Protein AF-A0A315ZKL1-F1 (afdb_monomer_lite)

Foldseek 3Di:
DDDDDDDDPPPDDPDPPDPPDPPDQPVVPDPVVCVVLVVVDPPWDWDWDQDPVRDTDIDTDDDDDPVCVVCVDPVNVVVVVVVVVCVVVVVDDDDPDPVRVVVVVPDDPDPDDPPDDPDPDD

Structure (mmCIF, N/CA/C/O backbone):
data_AF-A0A315ZKL1-F1
#
_entry.id   AF-A0A315ZKL1-F1
#
loop_
_atom_site.group_PDB
_atom_site.id
_atom_site.type_symbol
_atom_site.label_atom_id
_atom_site.label_alt_id
_atom_site.label_comp_id
_atom_site.label_asym_id
_atom_site.label_entity_id
_atom_site.label_seq_id
_atom_site.pdbx_PDB_ins_code
_atom_site.Cartn_x
_atom_site.Cartn_y
_atom_site.Cartn_z
_atom_site.occupancy
_atom_site.B_iso_or_equiv
_atom_site.auth_seq_id
_atom_site.auth_comp_id
_atom_site.auth_asym_id
_atom_site.auth_atom_id
_atom_site.pdbx_PDB_model_num
ATOM 1 N N . GLY A 1 1 ? -22.656 58.850 -12.146 1.00 41.62 1 GLY A N 1
ATOM 2 C CA . GLY A 1 1 ? -23.335 58.227 -11.003 1.00 41.62 1 GLY A CA 1
ATOM 3 C C . GLY A 1 1 ? -23.776 56.847 -11.410 1.00 41.62 1 GLY A C 1
ATOM 4 O O . GLY A 1 1 ? -24.573 56.744 -12.325 1.00 41.62 1 GLY A O 1
ATOM 5 N N . TYR A 1 2 ? -23.227 55.824 -10.767 1.00 36.53 2 TYR A N 1
ATOM 6 C CA . TYR A 1 2 ? -23.793 54.480 -10.740 1.00 36.53 2 TYR A CA 1
ATOM 7 C C . TYR A 1 2 ? -23.655 54.009 -9.295 1.00 36.53 2 TYR A C 1
ATOM 9 O O . TYR A 1 2 ? -22.545 53.859 -8.790 1.00 36.53 2 TYR A O 1
ATOM 17 N N . LEU A 1 3 ? -24.792 53.912 -8.610 1.00 45.47 3 LEU A N 1
ATOM 18 C CA . LEU A 1 3 ? -24.904 53.351 -7.271 1.00 45.47 3 LEU A CA 1
ATOM 19 C C . LEU A 1 3 ? -24.934 51.830 -7.434 1.00 45.47 3 LEU A C 1
ATOM 21 O O . LEU A 1 3 ? -25.818 51.307 -8.110 1.00 45.47 3 LEU A O 1
ATOM 25 N N . LEU A 1 4 ? -23.963 51.129 -6.853 1.00 54.22 4 LEU A N 1
ATOM 26 C CA . LEU A 1 4 ? -24.065 49.683 -6.677 1.00 54.22 4 LEU A CA 1
ATOM 27 C C . LEU A 1 4 ? -25.086 49.421 -5.561 1.00 54.22 4 LEU A C 1
ATOM 29 O O . LEU A 1 4 ? -24.959 50.034 -4.498 1.00 54.22 4 LEU A O 1
ATOM 33 N N . PRO A 1 5 ? -26.086 48.546 -5.758 1.00 51.81 5 PRO A N 1
ATOM 34 C CA . PRO A 1 5 ? -26.952 48.146 -4.666 1.00 51.81 5 PRO A CA 1
ATOM 35 C C . PRO A 1 5 ? -26.168 47.299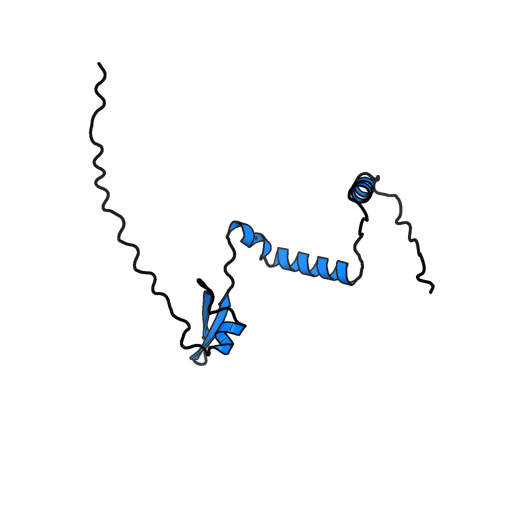 -3.660 1.00 51.81 5 PRO A C 1
ATOM 37 O O . PRO A 1 5 ? -25.518 46.307 -3.994 1.00 51.81 5 PRO A O 1
ATOM 40 N N . THR A 1 6 ? -26.237 47.756 -2.419 1.00 58.44 6 THR A N 1
ATOM 41 C CA . THR A 1 6 ? -25.807 47.096 -1.197 1.00 58.44 6 THR A CA 1
ATOM 42 C C . THR A 1 6 ? -26.680 45.864 -0.902 1.00 58.44 6 THR A C 1
ATOM 44 O O . THR A 1 6 ? -27.874 45.850 -1.186 1.00 58.44 6 THR A O 1
ATOM 47 N N . GLU A 1 7 ? -26.059 44.873 -0.254 1.00 47.22 7 GLU A N 1
ATOM 48 C CA . GLU A 1 7 ? -26.682 43.829 0.586 1.00 47.22 7 GLU A CA 1
ATOM 49 C C . GLU A 1 7 ? -27.286 42.600 -0.123 1.00 47.22 7 GLU A C 1
ATOM 51 O O . GLU A 1 7 ? -28.490 42.470 -0.317 1.00 47.22 7 GLU A O 1
ATOM 56 N N . TRP A 1 8 ? -26.437 41.603 -0.395 1.00 43.50 8 TRP A N 1
ATOM 57 C CA . TRP A 1 8 ? -26.868 40.201 -0.424 1.00 43.50 8 TRP A CA 1
ATOM 58 C C . TRP A 1 8 ? -26.725 39.618 0.986 1.00 43.50 8 TRP A C 1
ATOM 60 O O . TRP A 1 8 ? -25.655 39.142 1.364 1.00 43.50 8 TRP A O 1
ATOM 70 N N . THR A 1 9 ? -27.788 39.645 1.790 1.00 49.84 9 THR A N 1
ATOM 71 C CA . THR A 1 9 ? -27.843 38.840 3.016 1.00 49.84 9 THR A CA 1
ATOM 72 C C . THR A 1 9 ? -28.289 37.429 2.643 1.00 49.84 9 THR A C 1
ATOM 74 O O . THR A 1 9 ? -29.465 37.134 2.449 1.00 49.84 9 THR A O 1
ATOM 77 N N . SER A 1 10 ? -27.315 36.533 2.481 1.00 46.78 10 SER A N 1
ATOM 78 C CA . SER A 1 10 ? -27.584 35.103 2.333 1.00 46.78 10 SER A CA 1
ATOM 79 C C . SER A 1 10 ? -28.287 34.590 3.593 1.00 46.78 10 SER A C 1
ATOM 81 O O . SER A 1 10 ? -27.702 34.560 4.673 1.00 46.78 10 SER A O 1
ATOM 83 N N . THR A 1 11 ? -29.545 34.171 3.456 1.00 58.06 11 THR A N 1
ATOM 84 C CA . THR A 1 11 ? -30.349 33.504 4.496 1.00 58.06 11 THR A CA 1
ATOM 85 C C . THR A 1 11 ? -29.994 32.020 4.657 1.00 58.06 11 THR A C 1
ATOM 87 O O . THR A 1 11 ? -30.747 31.253 5.262 1.00 58.06 11 THR A O 1
ATOM 90 N N . ALA A 1 12 ? -28.851 31.575 4.125 1.00 60.03 12 ALA A N 1
ATOM 91 C CA . ALA A 1 12 ? -28.422 30.194 4.254 1.00 60.03 12 ALA A CA 1
ATOM 92 C C . ALA A 1 12 ? -28.024 29.902 5.709 1.00 60.03 12 ALA A C 1
ATOM 94 O O . ALA A 1 12 ? -26.993 30.364 6.200 1.00 60.03 12 ALA A O 1
ATOM 95 N N . LYS A 1 13 ? -28.850 29.102 6.396 1.00 60.78 13 LYS A N 1
ATOM 96 C CA . LYS A 1 13 ? -28.503 28.461 7.669 1.00 60.78 13 LYS A CA 1
ATOM 97 C C . LYS A 1 13 ? -27.101 27.842 7.525 1.00 60.78 13 LYS A C 1
ATOM 99 O O . LYS A 1 13 ? -26.912 27.053 6.595 1.00 60.78 13 LYS A O 1
ATOM 104 N N . PRO A 1 14 ? -26.126 28.179 8.391 1.00 71.06 14 PRO A N 1
ATOM 105 C CA . PRO A 1 14 ? -24.792 27.601 8.296 1.00 71.06 14 PRO A CA 1
AT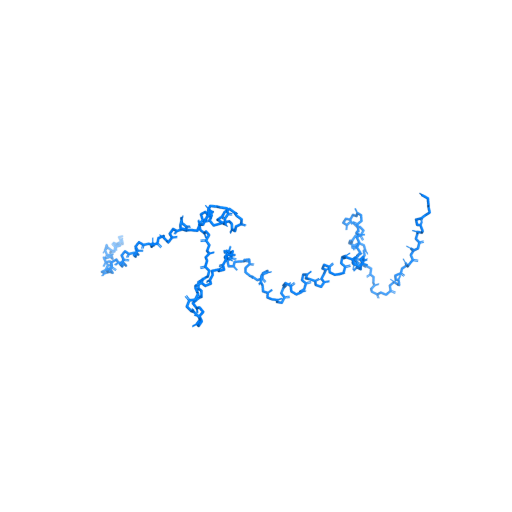OM 106 C C . PRO A 1 14 ? -24.898 26.070 8.345 1.00 71.06 14 PRO A C 1
ATOM 108 O O . PRO A 1 14 ? -25.777 25.548 9.049 1.00 71.06 14 PRO A O 1
ATOM 111 N N . PRO A 1 15 ? -24.054 25.337 7.591 1.00 71.12 15 PRO A N 1
ATOM 112 C CA . PRO A 1 15 ? -24.063 23.884 7.642 1.00 71.12 15 PRO A CA 1
ATOM 113 C C . PRO A 1 15 ? -23.907 23.444 9.102 1.00 71.12 15 PRO A C 1
ATOM 115 O O . PRO A 1 15 ? -23.177 24.099 9.857 1.00 71.12 15 PRO A O 1
ATOM 118 N N . PRO A 1 16 ? -24.603 22.375 9.533 1.00 73.19 16 PRO A N 1
ATOM 119 C CA . PRO A 1 16 ? -24.442 21.884 10.890 1.00 73.19 16 PRO A CA 1
ATOM 120 C C . PRO A 1 16 ? -22.950 21.639 11.155 1.00 73.19 16 PRO A C 1
ATOM 122 O O . PRO A 1 16 ? -22.233 21.210 10.240 1.00 73.19 16 PRO A O 1
ATOM 125 N N . PRO A 1 17 ? -22.458 21.919 12.376 1.00 75.31 17 PRO A N 1
ATOM 126 C CA . PRO A 1 17 ? -21.080 21.607 12.715 1.00 75.31 17 PRO A CA 1
ATOM 127 C C . PRO A 1 17 ? -20.838 20.130 12.404 1.00 75.31 17 PRO A C 1
ATOM 129 O O . PRO A 1 17 ? -21.645 19.272 12.773 1.00 75.31 17 PRO A O 1
ATOM 132 N N . ARG A 1 18 ? -19.749 19.830 11.682 1.00 68.31 18 ARG A N 1
ATOM 133 C CA . ARG A 1 18 ? -19.347 18.440 11.438 1.00 68.31 18 ARG A CA 1
ATOM 134 C C . ARG A 1 18 ? -19.228 17.783 12.809 1.00 68.31 18 ARG A C 1
ATOM 136 O O . ARG A 1 18 ? -18.529 18.315 13.672 1.00 68.31 18 ARG A O 1
ATOM 143 N N . SER A 1 19 ? -19.940 16.677 13.024 1.00 58.44 19 SER A N 1
ATOM 144 C CA . SER A 1 19 ? -19.838 15.917 14.268 1.00 58.44 19 SER A CA 1
ATOM 145 C C . SER A 1 19 ? -18.358 15.667 14.577 1.00 58.44 19 SER A C 1
ATOM 147 O O . SER A 1 19 ? -17.600 15.388 13.639 1.00 58.44 19 SER A O 1
ATOM 149 N N . PRO A 1 20 ? -17.919 15.783 15.845 1.00 51.88 20 PRO A N 1
ATOM 150 C CA . PRO A 1 20 ? -16.537 15.494 16.186 1.00 51.88 20 PRO A CA 1
ATOM 151 C C . PRO A 1 20 ? -16.224 14.077 15.713 1.00 51.88 20 PRO A C 1
ATOM 153 O O . PRO A 1 20 ? -16.942 13.127 16.040 1.00 51.88 20 PRO A O 1
ATOM 156 N N . ARG A 1 21 ? -15.186 13.949 14.882 1.00 56.91 21 ARG A N 1
ATOM 157 C CA . ARG A 1 21 ? -14.675 12.652 14.446 1.00 56.91 21 ARG A CA 1
ATOM 158 C C . ARG A 1 21 ? -14.289 11.900 15.719 1.00 56.91 21 ARG A C 1
ATOM 160 O O . ARG A 1 21 ? -13.366 12.318 16.408 1.00 56.91 21 ARG A O 1
ATOM 167 N N . ARG A 1 22 ? -15.027 10.845 16.073 1.00 56.25 22 ARG A N 1
ATOM 168 C CA . ARG A 1 22 ? -14.629 9.968 17.177 1.00 56.25 22 ARG A CA 1
ATOM 169 C C . ARG A 1 22 ? -13.372 9.239 16.728 1.00 56.25 22 ARG A C 1
ATOM 171 O O . ARG A 1 22 ? -13.437 8.388 15.847 1.00 56.25 22 ARG A O 1
ATOM 178 N N . GLU A 1 23 ? -12.235 9.619 17.289 1.00 57.69 23 GLU A N 1
ATOM 179 C CA . GLU A 1 23 ? -11.004 8.856 17.140 1.00 57.69 23 GLU A CA 1
ATOM 180 C C . GLU A 1 23 ? -11.172 7.552 17.922 1.00 57.69 23 GLU A C 1
ATOM 182 O O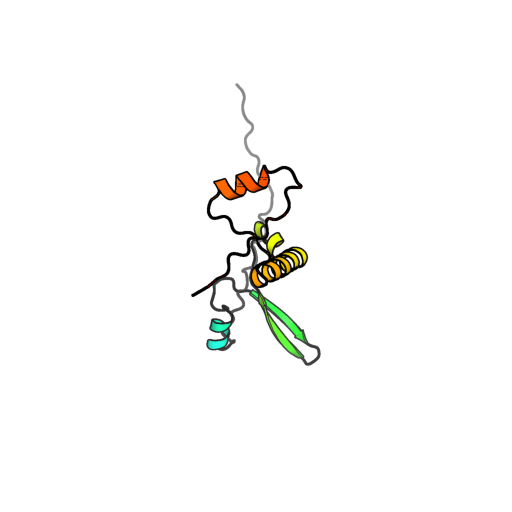 . GLU A 1 23 ? -11.299 7.550 19.147 1.00 57.69 23 GLU A O 1
ATOM 187 N N . VAL A 1 24 ? -11.249 6.429 17.210 1.00 62.97 24 VAL A N 1
ATOM 188 C CA . VAL A 1 24 ? -11.171 5.110 17.836 1.00 62.97 24 VAL A CA 1
ATOM 189 C C . VAL A 1 24 ? -9.703 4.877 18.167 1.00 62.97 24 VAL A C 1
ATOM 191 O O . VAL A 1 24 ? -8.874 4.760 17.270 1.00 62.97 24 VAL A O 1
ATOM 194 N N . THR A 1 25 ? -9.360 4.849 19.453 1.00 65.19 25 THR A N 1
ATOM 195 C CA . THR A 1 25 ? -7.970 4.622 19.865 1.00 65.19 25 THR A CA 1
ATOM 196 C C . THR A 1 25 ? -7.651 3.127 19.828 1.00 65.19 25 THR A C 1
ATOM 198 O O . THR A 1 25 ? -8.410 2.323 20.370 1.00 65.19 25 THR A O 1
ATOM 201 N N . THR A 1 26 ? -6.511 2.747 19.252 1.00 75.06 26 THR A N 1
ATOM 202 C CA . THR A 1 26 ? -6.011 1.359 19.170 1.00 75.06 26 THR A CA 1
ATOM 203 C C . THR A 1 26 ? -5.286 0.906 20.439 1.00 75.06 26 THR A C 1
ATOM 205 O O . THR A 1 26 ? -4.666 -0.150 20.453 1.00 75.06 26 THR A O 1
ATOM 208 N N . ARG A 1 27 ? -5.356 1.676 21.536 1.00 79.75 27 ARG A N 1
ATOM 209 C CA . ARG A 1 27 ? -4.557 1.469 22.761 1.00 79.75 27 ARG A CA 1
ATOM 210 C C . ARG A 1 27 ? -4.765 0.100 23.428 1.00 79.75 27 ARG A C 1
ATOM 212 O O . ARG A 1 27 ? -3.915 -0.326 24.200 1.00 79.75 27 ARG A O 1
ATOM 219 N N . TRP A 1 28 ? -5.880 -0.559 23.132 1.00 84.75 28 TRP A N 1
ATOM 220 C CA . TRP A 1 28 ? -6.235 -1.901 23.594 1.00 84.75 28 TRP A CA 1
ATOM 221 C C . TRP A 1 28 ? -5.515 -3.030 22.837 1.00 84.75 28 TRP A C 1
ATOM 223 O O . TRP A 1 28 ? -5.471 -4.152 23.326 1.00 84.75 28 TRP A O 1
ATOM 233 N N . ILE A 1 29 ? -4.950 -2.750 21.661 1.00 90.50 29 ILE A N 1
ATOM 234 C CA . ILE A 1 29 ? -4.093 -3.679 20.918 1.00 90.50 29 ILE A CA 1
ATOM 235 C C . ILE A 1 29 ? -2.713 -3.657 21.571 1.00 90.50 29 ILE A C 1
ATOM 237 O O . ILE A 1 29 ? -2.195 -2.572 21.822 1.00 90.50 29 ILE A O 1
ATOM 241 N N . GLU A 1 30 ? -2.095 -4.813 21.814 1.00 93.56 30 GLU A N 1
ATOM 242 C CA . GLU A 1 30 ? -0.766 -4.893 22.435 1.00 93.56 30 GLU A CA 1
ATOM 243 C C . GLU A 1 30 ? 0.285 -4.029 21.726 1.00 93.56 30 GLU A C 1
ATOM 245 O O . GLU A 1 30 ? 0.305 -3.914 20.499 1.00 93.56 30 GLU A O 1
ATOM 250 N N . ALA A 1 31 ? 1.185 -3.424 22.505 1.00 93.19 31 ALA A N 1
ATOM 251 C CA . ALA A 1 31 ? 2.126 -2.426 21.990 1.00 93.19 31 ALA A CA 1
ATOM 252 C C . ALA A 1 31 ? 3.023 -2.968 20.867 1.00 93.19 31 ALA A C 1
ATOM 254 O O . ALA A 1 31 ? 3.295 -2.260 19.900 1.00 93.19 31 ALA A O 1
ATOM 255 N N . GLU A 1 32 ? 3.444 -4.228 20.971 1.00 95.00 32 GLU A N 1
ATOM 256 C CA . GLU A 1 32 ? 4.264 -4.871 19.944 1.00 95.00 32 GLU A CA 1
ATOM 257 C C . GLU A 1 32 ? 3.490 -5.077 18.635 1.00 95.00 32 GLU A C 1
ATOM 259 O O . GLU A 1 32 ? 4.018 -4.840 17.550 1.00 95.00 32 GLU A O 1
ATOM 264 N N . LEU A 1 33 ? 2.202 -5.428 18.724 1.00 92.44 33 LEU A N 1
ATOM 265 C CA . LEU A 1 33 ? 1.343 -5.566 17.549 1.00 92.44 33 LEU A CA 1
ATOM 266 C C . LEU A 1 33 ? 1.116 -4.211 16.874 1.00 92.44 33 LEU A C 1
ATOM 268 O O . LEU A 1 33 ? 1.183 -4.120 15.650 1.00 92.44 33 LEU A O 1
ATOM 272 N N . ARG A 1 34 ? 0.916 -3.140 17.651 1.00 92.56 34 ARG A N 1
ATOM 273 C CA . ARG A 1 34 ? 0.764 -1.795 17.080 1.00 92.56 34 ARG A CA 1
ATOM 274 C C . ARG A 1 34 ? 2.010 -1.347 16.326 1.00 92.56 34 ARG A C 1
ATOM 276 O O . ARG A 1 34 ? 1.875 -0.855 15.210 1.00 92.56 34 ARG A O 1
ATOM 283 N N . LYS A 1 35 ? 3.203 -1.580 16.879 1.00 92.56 35 LYS A N 1
ATOM 284 C CA . LYS A 1 35 ? 4.472 -1.279 16.199 1.00 92.56 35 LYS A CA 1
ATOM 285 C C . LYS A 1 35 ? 4.637 -2.083 14.918 1.00 92.56 35 LYS A C 1
ATOM 287 O O . LYS A 1 35 ? 4.906 -1.504 13.870 1.00 92.56 35 LYS A O 1
ATOM 292 N N . ARG A 1 36 ? 4.432 -3.402 14.992 1.00 93.81 36 ARG A N 1
ATOM 293 C CA . ARG A 1 36 ? 4.592 -4.308 13.849 1.00 93.81 36 ARG A CA 1
ATOM 294 C C . ARG A 1 36 ? 3.683 -3.943 12.674 1.00 93.81 36 ARG A C 1
ATOM 296 O O . ARG A 1 36 ? 4.103 -4.072 11.531 1.00 93.81 36 ARG A O 1
ATOM 303 N N . PHE A 1 37 ? 2.462 -3.489 12.953 1.00 91.75 37 PHE A N 1
ATOM 304 C CA . PHE A 1 37 ? 1.468 -3.141 11.933 1.00 91.75 37 PHE A CA 1
ATOM 305 C C . PHE A 1 37 ? 1.317 -1.629 11.695 1.00 91.75 37 PHE A C 1
ATOM 307 O O . PHE A 1 37 ? 0.380 -1.210 11.021 1.00 91.75 37 PHE A O 1
ATOM 314 N N . GLY A 1 38 ? 2.208 -0.795 12.245 1.00 90.19 38 GLY A N 1
ATOM 315 C CA . GLY A 1 38 ? 2.190 0.657 12.031 1.00 90.19 38 GLY A CA 1
ATOM 316 C C . GLY A 1 38 ? 0.963 1.384 12.603 1.00 90.19 38 GLY A C 1
ATOM 317 O O . GLY A 1 38 ? 0.646 2.486 12.165 1.00 90.19 38 GLY A O 1
ATOM 318 N N . LEU A 1 39 ? 0.271 0.803 13.586 1.00 90.50 39 LEU A N 1
ATOM 319 C CA . LEU A 1 39 ? -0.980 1.341 14.145 1.00 90.50 39 LEU A CA 1
ATOM 320 C C . LEU A 1 39 ? -0.777 2.515 15.113 1.00 90.50 39 LEU A C 1
ATOM 322 O O . LEU A 1 39 ? -1.754 3.137 15.526 1.00 90.50 39 LEU A O 1
ATOM 326 N N . ASP A 1 40 ? 0.471 2.807 15.487 1.00 89.31 40 ASP A N 1
ATOM 327 C CA . ASP A 1 40 ? 0.829 3.996 16.270 1.00 89.31 40 ASP A CA 1
ATOM 328 C C . ASP A 1 40 ? 0.981 5.252 15.379 1.00 89.31 40 ASP A C 1
ATOM 330 O O . ASP A 1 40 ? 1.110 6.365 15.892 1.00 89.31 40 ASP A O 1
ATOM 334 N N . ALA A 1 41 ? 0.964 5.099 14.047 1.00 86.81 41 ALA A N 1
ATOM 335 C CA . ALA A 1 41 ? 1.073 6.218 13.119 1.00 86.81 41 ALA A CA 1
ATOM 336 C C . ALA A 1 41 ? -0.230 7.045 13.071 1.00 86.81 41 ALA A C 1
ATOM 338 O O . ALA A 1 41 ? -1.328 6.477 13.015 1.00 86.81 41 ALA A O 1
ATOM 339 N N . PRO A 1 42 ? -0.148 8.390 13.028 1.00 85.31 42 PRO A N 1
ATOM 340 C CA . PRO A 1 42 ? -1.322 9.232 12.845 1.00 85.31 42 PRO A CA 1
ATOM 341 C C . PRO A 1 42 ? -2.085 8.867 11.568 1.00 85.31 42 PRO A C 1
ATOM 343 O O . PRO A 1 42 ? -1.524 8.865 10.475 1.00 85.31 42 PRO A O 1
ATOM 346 N N . GLY A 1 43 ? -3.381 8.587 11.706 1.00 84.00 43 GLY A N 1
ATOM 347 C CA . GLY A 1 43 ? -4.238 8.236 10.574 1.00 84.00 43 GLY A CA 1
ATOM 348 C C . GLY A 1 43 ? -4.146 6.780 10.111 1.00 84.00 43 GLY A C 1
ATOM 349 O O . GLY A 1 43 ? -4.696 6.485 9.052 1.00 84.00 43 GLY A O 1
ATOM 350 N N . ALA A 1 44 ? -3.509 5.884 10.879 1.00 89.19 44 ALA A N 1
ATOM 351 C CA . ALA A 1 44 ? -3.574 4.442 10.644 1.00 89.19 44 ALA A CA 1
ATOM 352 C C . ALA A 1 44 ? -5.033 3.957 10.566 1.00 89.19 44 ALA A C 1
ATOM 354 O O . ALA A 1 44 ? -5.888 4.382 11.348 1.00 89.19 44 ALA A O 1
ATOM 355 N N . GLN A 1 45 ? -5.319 3.078 9.605 1.00 89.00 45 GLN A N 1
ATOM 356 C CA . GLN A 1 45 ? -6.667 2.590 9.322 1.00 89.00 45 GLN A CA 1
ATOM 357 C C . GLN A 1 45 ? -6.747 1.083 9.538 1.00 89.00 45 GLN A C 1
ATOM 359 O O . GLN A 1 45 ? -5.779 0.355 9.326 1.00 89.00 45 GLN A O 1
ATOM 364 N N . LEU A 1 46 ? -7.919 0.627 9.967 1.00 91.56 46 LEU A N 1
ATOM 365 C CA . LEU A 1 46 ? -8.234 -0.779 10.169 1.00 91.56 46 LEU A CA 1
ATOM 366 C C . LEU A 1 46 ? -9.579 -1.064 9.513 1.00 91.56 46 LEU A C 1
ATOM 368 O O . LEU A 1 46 ? -10.553 -0.353 9.765 1.00 91.56 46 LEU A O 1
ATOM 372 N N . GLU A 1 47 ? -9.630 -2.112 8.705 1.00 92.44 47 GLU A N 1
ATOM 373 C CA . GLU A 1 47 ? -10.887 -2.752 8.348 1.00 92.44 47 GLU A CA 1
ATOM 374 C C . GLU A 1 47 ? -11.27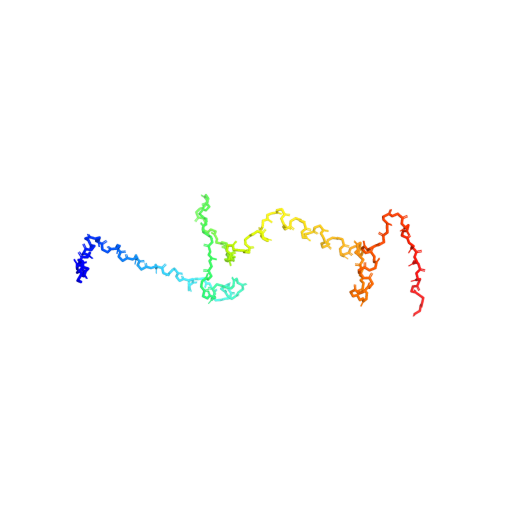3 -3.716 9.473 1.00 92.44 47 GLU A C 1
ATOM 376 O O . GLU A 1 47 ? -10.431 -4.462 9.980 1.00 92.44 47 GLU A O 1
ATOM 381 N N . LEU A 1 48 ? -12.544 -3.678 9.871 1.00 92.69 48 LEU A N 1
ATOM 382 C CA . LEU A 1 48 ? -13.116 -4.553 10.888 1.00 92.69 48 LEU A CA 1
ATOM 383 C C . LEU A 1 48 ? -14.200 -5.408 10.244 1.00 92.69 48 LEU A C 1
ATOM 385 O O . LEU A 1 48 ? -15.159 -4.866 9.696 1.00 92.69 48 LEU A O 1
ATOM 389 N N . THR A 1 49 ? -14.058 -6.726 10.338 1.00 95.81 49 THR A N 1
ATOM 390 C CA . THR A 1 49 ? -15.065 -7.686 9.874 1.00 95.81 49 THR A CA 1
ATOM 391 C C . THR A 1 49 ? -15.443 -8.603 11.028 1.00 95.81 49 THR A C 1
ATOM 393 O O . THR A 1 49 ? -14.577 -9.224 11.638 1.00 95.81 49 THR A O 1
ATOM 396 N N . GLU A 1 50 ? -16.731 -8.686 11.345 1.00 96.62 50 GLU A N 1
ATOM 397 C CA . GLU A 1 50 ? -17.239 -9.693 12.277 1.00 96.62 50 GLU A CA 1
ATOM 398 C C . GLU A 1 50 ? -17.446 -11.005 11.518 1.00 96.62 50 GLU A C 1
ATOM 400 O O . GLU A 1 50 ? -18.143 -11.049 10.503 1.00 96.62 50 GLU A O 1
ATOM 405 N N . ARG A 1 51 ? -16.792 -12.067 11.984 1.00 96.38 51 ARG A N 1
ATOM 406 C CA . ARG A 1 51 ? -16.931 -13.415 11.432 1.00 96.38 51 ARG A CA 1
ATOM 407 C C . ARG A 1 51 ? -18.133 -14.126 12.060 1.00 96.38 51 ARG A C 1
ATOM 409 O O . ARG A 1 51 ? -18.589 -13.766 13.140 1.00 96.38 51 ARG A O 1
ATOM 416 N N . GLU A 1 52 ? -18.621 -15.178 11.403 1.00 95.62 52 GLU A N 1
ATOM 417 C CA . GLU A 1 52 ? -19.782 -15.966 11.864 1.00 95.62 52 GLU A CA 1
ATOM 418 C C . GLU A 1 52 ? -19.585 -16.608 13.250 1.00 95.62 52 GLU A C 1
ATOM 420 O O . GLU A 1 52 ? -20.553 -16.868 13.960 1.00 95.62 52 GLU A O 1
ATOM 425 N N . ASP A 1 53 ? -18.334 -16.848 13.649 1.00 96.38 53 ASP A N 1
ATOM 426 C CA . ASP A 1 53 ? -17.945 -17.382 14.959 1.00 96.38 53 ASP A CA 1
ATOM 427 C C . ASP A 1 53 ? -17.870 -16.305 16.062 1.00 96.38 53 ASP A C 1
ATOM 429 O O . ASP A 1 53 ? -17.484 -16.602 17.194 1.00 96.38 53 ASP A O 1
ATOM 433 N N . GLY A 1 54 ? -18.240 -15.058 15.749 1.00 94.75 54 GLY A N 1
ATOM 434 C CA . GLY A 1 54 ? -18.191 -13.916 16.661 1.00 94.75 54 GLY A CA 1
ATOM 435 C C . GLY A 1 54 ? -16.790 -13.324 16.843 1.00 94.75 54 GLY A C 1
ATOM 436 O O . GLY A 1 54 ? -16.599 -12.454 17.695 1.00 94.75 54 GLY A O 1
ATOM 437 N N . VAL A 1 55 ? -15.792 -13.775 16.072 1.00 96.38 55 VAL A N 1
ATOM 438 C CA . VAL A 1 55 ? -14.446 -13.190 16.092 1.00 96.38 55 VAL A CA 1
ATOM 439 C C . VAL A 1 55 ? -14.431 -11.901 15.275 1.00 96.38 55 VAL A C 1
ATOM 441 O O . VAL A 1 55 ? -14.789 -11.887 14.097 1.00 96.38 55 VAL A O 1
ATOM 444 N N . LEU A 1 56 ? -13.944 -10.818 15.884 1.00 92.69 56 LEU A N 1
ATOM 445 C CA . LEU A 1 56 ? -13.646 -9.584 15.164 1.00 92.69 56 LEU A CA 1
ATOM 446 C C . LEU A 1 56 ? -12.277 -9.702 14.490 1.00 92.69 56 LEU A C 1
ATOM 448 O O . LEU A 1 56 ? -11.235 -9.686 15.146 1.00 92.69 56 LEU A O 1
ATOM 452 N N . GLU A 1 57 ? -12.281 -9.811 13.171 1.00 94.56 57 GLU A N 1
ATOM 453 C CA . GLU A 1 57 ? -11.080 -9.785 12.355 1.00 94.56 57 GLU A CA 1
ATOM 454 C C . GLU A 1 57 ? -10.695 -8.343 12.029 1.00 94.56 57 GLU A C 1
ATOM 456 O O . GLU A 1 57 ? -11.534 -7.522 11.652 1.00 94.56 57 GLU A O 1
ATOM 461 N N . MET A 1 58 ? -9.409 -8.036 12.181 1.00 93.06 58 MET A N 1
ATOM 462 C CA . MET A 1 58 ? -8.870 -6.699 11.976 1.00 93.06 58 MET A CA 1
ATOM 463 C C . MET A 1 58 ? -7.773 -6.738 10.921 1.00 93.06 58 MET A C 1
ATOM 465 O O . MET A 1 58 ? -6.751 -7.399 11.122 1.00 93.06 58 MET A O 1
ATOM 469 N N . ARG A 1 59 ? -7.949 -5.998 9.826 1.00 94.06 59 ARG A N 1
ATOM 470 C CA . ARG A 1 59 ? -6.933 -5.869 8.774 1.00 94.06 59 ARG A CA 1
ATOM 471 C C . ARG A 1 59 ? -6.358 -4.453 8.765 1.00 94.06 59 ARG A C 1
ATOM 473 O O . ARG A 1 59 ? -7.119 -3.505 8.571 1.00 94.06 59 ARG A O 1
ATOM 480 N N . PRO A 1 60 ? -5.045 -4.271 8.989 1.00 92.81 60 PRO A N 1
ATOM 481 C CA . PRO A 1 60 ? -4.387 -2.982 8.792 1.00 92.81 60 PRO A CA 1
ATOM 482 C C . PRO A 1 60 ? -4.523 -2.522 7.341 1.00 92.81 60 PRO A C 1
ATOM 484 O O . PRO A 1 60 ? -4.261 -3.293 6.420 1.00 92.81 60 PRO A O 1
ATOM 487 N N . MET A 1 61 ? -4.905 -1.263 7.148 1.00 92.12 61 MET A N 1
ATOM 488 C CA . MET A 1 61 ? -5.111 -0.661 5.833 1.00 92.12 61 MET A CA 1
ATOM 489 C C . MET A 1 61 ? -4.142 0.502 5.630 1.00 92.12 61 MET A C 1
ATOM 491 O O . MET A 1 61 ? -3.947 1.334 6.520 1.00 92.12 61 MET A O 1
ATOM 495 N N . ILE A 1 62 ? -3.569 0.586 4.430 1.00 87.50 62 ILE A N 1
ATOM 496 C CA . ILE A 1 62 ? -2.739 1.714 4.003 1.00 87.50 62 ILE A CA 1
ATOM 497 C C . ILE A 1 62 ? -3.607 2.651 3.167 1.00 87.50 62 ILE A C 1
ATOM 499 O O . ILE A 1 62 ? -4.188 2.251 2.160 1.00 87.50 62 ILE A O 1
ATOM 503 N N . ALA A 1 63 ? -3.693 3.914 3.578 1.00 86.50 63 ALA A N 1
ATOM 504 C CA . ALA A 1 63 ? -4.409 4.927 2.818 1.00 86.50 63 ALA A CA 1
ATOM 505 C C . ALA A 1 63 ? -3.551 5.418 1.647 1.00 86.50 63 ALA A C 1
ATOM 507 O O . ALA A 1 63 ? -2.466 5.964 1.851 1.00 86.50 63 ALA A O 1
ATOM 508 N N . VAL A 1 64 ? -4.068 5.282 0.428 1.00 89.00 64 VAL A N 1
ATOM 509 C CA . VAL A 1 64 ? -3.411 5.775 -0.787 1.00 89.00 64 VAL A CA 1
ATOM 510 C C . VAL A 1 64 ? -4.114 7.054 -1.258 1.00 89.00 64 VAL A C 1
ATOM 512 O O . VAL A 1 64 ? -5.344 7.070 -1.367 1.00 89.00 64 VAL A O 1
ATOM 515 N N . PRO A 1 65 ? -3.386 8.153 -1.545 1.00 91.44 65 PRO A N 1
ATOM 516 C CA . PRO A 1 65 ? -3.982 9.336 -2.158 1.00 91.44 65 PRO A CA 1
ATOM 517 C C . PRO A 1 65 ? -4.697 8.979 -3.465 1.00 91.44 65 PRO A C 1
ATOM 519 O O . PRO A 1 65 ? -4.148 8.256 -4.287 1.00 91.44 65 PRO A O 1
ATOM 522 N N . VAL A 1 66 ? -5.877 9.554 -3.719 1.00 93.56 66 VAL A N 1
ATOM 523 C CA . VAL A 1 66 ? -6.699 9.224 -4.907 1.00 93.56 66 VAL A CA 1
ATOM 524 C C . VAL A 1 66 ? -5.912 9.321 -6.219 1.00 93.56 66 VAL A C 1
ATOM 526 O O . VAL A 1 66 ? -6.050 8.464 -7.084 1.00 93.56 66 VAL A O 1
ATOM 529 N N . ARG A 1 67 ? -5.027 10.318 -6.353 1.00 96.56 67 ARG A N 1
ATOM 530 C CA . ARG A 1 67 ? -4.184 10.487 -7.553 1.00 96.56 67 ARG A CA 1
ATOM 531 C C . ARG A 1 67 ? -3.187 9.348 -7.791 1.00 96.56 67 ARG A C 1
ATOM 533 O O . ARG A 1 67 ? -2.664 9.244 -8.889 1.00 96.56 67 ARG A O 1
ATOM 540 N N . GLN A 1 68 ? -2.904 8.543 -6.773 1.00 95.12 68 GLN A N 1
ATOM 541 C CA . GLN A 1 68 ? -2.005 7.391 -6.826 1.00 95.12 68 GLN A CA 1
ATOM 542 C C . GLN A 1 68 ? -2.761 6.056 -6.760 1.00 95.12 68 GLN A C 1
ATOM 544 O O . GLN A 1 68 ? -2.137 5.008 -6.872 1.00 95.12 68 GLN A O 1
ATOM 549 N N . ALA A 1 69 ? -4.090 6.064 -6.602 1.00 93.81 69 ALA A N 1
ATOM 550 C CA . ALA A 1 69 ? -4.873 4.837 -6.441 1.00 93.81 69 ALA A CA 1
ATOM 551 C C . ALA A 1 69 ? -4.772 3.900 -7.657 1.00 93.81 69 ALA A C 1
ATOM 553 O O . ALA A 1 69 ? -4.804 2.686 -7.490 1.00 93.81 69 ALA A O 1
ATOM 554 N N . GLY A 1 70 ? -4.585 4.453 -8.863 1.00 92.38 70 GLY A N 1
ATOM 555 C CA . GLY A 1 70 ? -4.407 3.670 -10.092 1.00 92.38 70 GLY A CA 1
ATOM 556 C C . GLY A 1 70 ? -3.226 2.692 -10.039 1.00 92.38 70 GLY A C 1
ATOM 557 O O . GLY A 1 70 ? -3.341 1.588 -10.564 1.00 92.38 70 GLY A O 1
ATOM 558 N N . PHE A 1 71 ? -2.148 3.044 -9.327 1.00 93.50 71 PHE A N 1
ATOM 559 C CA . PHE A 1 71 ? -0.977 2.176 -9.141 1.00 93.50 71 PHE A CA 1
ATOM 560 C C . PHE A 1 71 ? -1.270 0.939 -8.281 1.00 93.50 71 PHE A C 1
ATOM 562 O O . PHE A 1 71 ? -0.494 -0.006 -8.288 1.00 93.50 71 PHE A O 1
ATOM 569 N N . TRP A 1 72 ? -2.382 0.929 -7.541 1.00 92.62 72 TRP A N 1
ATOM 570 C CA . TRP A 1 72 ? -2.774 -0.155 -6.630 1.00 92.62 72 TRP A CA 1
ATOM 571 C C . TRP A 1 72 ? -3.950 -0.981 -7.161 1.00 92.62 72 TRP A C 1
ATOM 573 O O . TRP A 1 72 ? -4.573 -1.735 -6.415 1.00 92.62 72 TRP A O 1
ATOM 583 N N . THR A 1 73 ? -4.281 -0.826 -8.442 1.00 93.88 73 THR A N 1
ATOM 584 C CA . THR A 1 73 ? -5.279 -1.674 -9.099 1.00 93.88 73 THR A CA 1
ATOM 585 C C . THR A 1 73 ? -4.725 -3.090 -9.297 1.00 93.88 73 THR A C 1
ATOM 587 O O . THR A 1 73 ? -3.517 -3.235 -9.514 1.00 93.88 73 THR A O 1
ATOM 590 N N . PRO A 1 74 ? -5.565 -4.142 -9.225 1.00 94.62 74 PRO A N 1
ATOM 591 C CA . PRO A 1 74 ? -5.122 -5.515 -9.466 1.00 94.62 74 PRO A CA 1
ATOM 592 C C . PRO A 1 74 ? -4.399 -5.682 -10.805 1.00 94.62 74 PRO A C 1
ATOM 594 O O . PRO A 1 74 ? -3.407 -6.397 -10.878 1.00 94.62 74 PRO A O 1
ATOM 597 N N . GLU A 1 75 ? -4.859 -4.983 -11.843 1.00 96.00 75 GLU A N 1
ATOM 598 C CA . GLU A 1 75 ? -4.274 -5.025 -13.181 1.00 96.00 75 GLU A CA 1
ATOM 599 C C . GLU A 1 75 ? -2.865 -4.421 -13.202 1.00 96.00 75 GLU A C 1
ATOM 601 O O . GLU A 1 75 ? -1.949 -5.019 -13.762 1.00 96.00 75 GLU A O 1
ATOM 606 N N . TRP A 1 76 ? -2.664 -3.268 -12.550 1.00 95.88 76 TRP A N 1
ATOM 607 C CA . TRP A 1 76 ? -1.337 -2.653 -12.447 1.00 95.88 76 TRP A CA 1
ATOM 608 C C . TRP A 1 76 ? -0.369 -3.537 -11.655 1.00 95.88 76 TRP A C 1
ATOM 610 O O . TRP A 1 76 ? 0.771 -3.734 -12.061 1.00 95.88 76 TRP A O 1
ATOM 620 N N . GLN A 1 77 ? -0.826 -4.096 -10.533 1.00 96.81 77 GLN A N 1
ATOM 621 C CA . GLN A 1 77 ? -0.003 -4.963 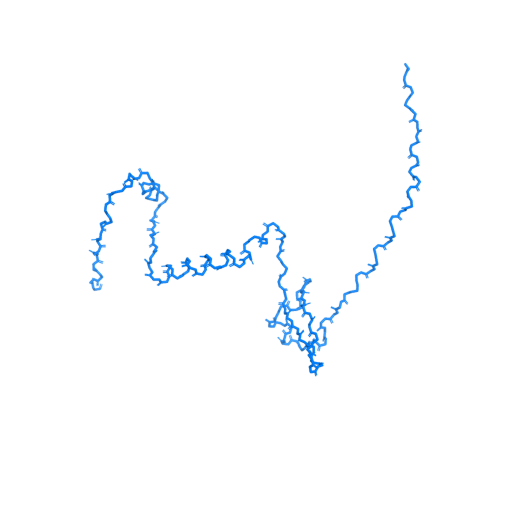-9.686 1.00 96.81 77 GLN A CA 1
ATOM 622 C C . GLN A 1 77 ? 0.357 -6.286 -10.378 1.00 96.81 77 GLN A C 1
ATOM 624 O O . GLN A 1 77 ? 1.458 -6.793 -10.179 1.00 96.81 77 GLN A O 1
ATOM 629 N N . ALA A 1 78 ? -0.533 -6.827 -11.216 1.00 97.00 78 ALA A N 1
ATOM 630 C CA . ALA A 1 78 ? -0.231 -7.992 -12.043 1.00 97.00 78 ALA A CA 1
ATOM 631 C C . ALA A 1 78 ? 0.882 -7.687 -13.058 1.00 97.00 78 ALA A C 1
ATOM 633 O O . ALA A 1 78 ? 1.843 -8.446 -13.142 1.00 97.00 78 ALA A O 1
ATOM 634 N N . GLY A 1 79 ? 0.803 -6.546 -13.752 1.00 96.00 79 GLY A N 1
ATOM 635 C CA . GLY A 1 79 ? 1.860 -6.110 -14.669 1.00 96.00 79 GLY A CA 1
ATOM 636 C C . GLY A 1 79 ? 3.207 -5.888 -13.970 1.00 96.00 79 GLY A C 1
ATOM 637 O O . GLY A 1 79 ? 4.243 -6.276 -14.501 1.00 96.00 79 GLY A O 1
ATOM 638 N N . GLU A 1 80 ? 3.199 -5.330 -12.756 1.00 96.12 80 GLU A N 1
ATOM 639 C CA . GLU A 1 80 ? 4.415 -5.183 -11.942 1.00 96.12 80 GLU A CA 1
ATOM 640 C C . GLU A 1 80 ? 5.030 -6.547 -11.591 1.00 96.12 80 GLU A C 1
ATOM 642 O O . GLU A 1 80 ? 6.239 -6.730 -11.700 1.00 96.12 80 GLU A O 1
ATOM 647 N N . ALA A 1 81 ? 4.203 -7.526 -11.213 1.00 95.94 81 ALA A N 1
ATOM 648 C CA . ALA A 1 81 ? 4.671 -8.873 -10.897 1.00 95.94 81 ALA A CA 1
ATOM 649 C C . ALA A 1 81 ? 5.259 -9.591 -12.126 1.00 95.94 81 ALA A C 1
ATOM 651 O O . ALA A 1 81 ? 6.292 -10.250 -12.015 1.00 95.94 81 ALA A O 1
ATOM 652 N N . GLU A 1 82 ? 4.633 -9.441 -13.297 1.00 96.38 82 GLU A N 1
ATOM 653 C CA . GLU A 1 82 ? 5.158 -9.964 -14.565 1.00 96.38 82 GLU A CA 1
ATOM 654 C C . GLU A 1 82 ? 6.499 -9.309 -14.927 1.00 96.38 82 GLU A C 1
ATOM 656 O O . GLU A 1 82 ? 7.457 -9.997 -15.290 1.00 96.38 82 GLU A O 1
ATOM 661 N N . PHE A 1 83 ? 6.602 -7.985 -14.788 1.00 95.19 83 PHE A N 1
ATOM 662 C CA . PHE A 1 83 ? 7.848 -7.259 -15.025 1.00 95.19 83 PHE A CA 1
ATOM 663 C C . PHE A 1 83 ? 8.964 -7.706 -14.072 1.00 95.19 83 PHE A C 1
ATOM 665 O O . PHE A 1 83 ? 10.084 -7.969 -14.512 1.00 95.19 83 PHE A O 1
ATOM 672 N N . GLU A 1 84 ? 8.661 -7.874 -12.788 1.00 95.81 84 GLU A N 1
ATOM 673 C CA . GLU A 1 84 ? 9.600 -8.405 -11.798 1.00 95.81 84 GLU A CA 1
ATOM 674 C C . GLU A 1 84 ? 10.077 -9.823 -12.175 1.00 95.81 84 GLU A C 1
ATOM 676 O O . GLU A 1 84 ? 11.266 -10.128 -12.079 1.00 95.81 84 GLU A O 1
ATOM 681 N N . GLU A 1 85 ? 9.197 -10.679 -12.708 1.00 96.81 85 GLU A N 1
ATOM 682 C CA . GLU A 1 85 ? 9.583 -11.994 -13.241 1.00 96.81 85 GLU A CA 1
ATOM 683 C C . GLU A 1 85 ? 10.544 -11.874 -14.440 1.00 96.81 85 GLU A C 1
ATOM 685 O O . GLU A 1 85 ? 11.459 -12.688 -14.605 1.00 96.81 85 GLU A O 1
ATOM 690 N N . HIS A 1 86 ? 10.365 -10.872 -15.307 1.00 95.31 86 HIS A N 1
ATOM 691 C CA . HIS A 1 86 ? 11.309 -10.591 -16.391 1.00 95.31 86 HIS A CA 1
ATOM 692 C C . HIS A 1 86 ? 12.673 -10.149 -15.856 1.00 95.31 86 HIS A C 1
ATOM 694 O O . HIS A 1 86 ? 13.691 -10.685 -16.297 1.00 95.31 86 HIS A O 1
ATOM 700 N N . VAL A 1 87 ? 12.704 -9.250 -14.869 1.00 94.62 87 VAL A N 1
ATOM 701 C CA . VAL A 1 87 ? 13.944 -8.803 -14.212 1.00 94.62 87 VAL A CA 1
ATOM 702 C C . VAL A 1 87 ? 14.682 -9.987 -13.587 1.00 94.62 87 VAL A C 1
ATOM 704 O O . VAL A 1 87 ? 15.870 -10.179 -13.847 1.00 94.62 87 VAL A O 1
ATOM 707 N N . GLN A 1 88 ? 13.983 -10.831 -12.825 1.00 95.38 88 GLN A N 1
ATOM 708 C CA . GLN A 1 88 ? 14.578 -11.989 -12.146 1.00 95.38 88 GLN A CA 1
ATOM 709 C C . GLN A 1 88 ? 15.157 -13.024 -13.113 1.00 95.38 88 GLN A C 1
ATOM 711 O O . GLN A 1 88 ? 16.161 -13.667 -12.807 1.00 95.38 88 GLN A O 1
ATOM 716 N N . ARG A 1 89 ? 14.553 -13.178 -14.295 1.00 95.31 89 ARG A N 1
ATOM 717 C CA . ARG A 1 89 ? 15.054 -14.066 -15.355 1.00 95.31 89 ARG A CA 1
ATOM 718 C C . ARG A 1 89 ? 16.136 -13.424 -16.226 1.00 95.31 89 ARG A C 1
ATOM 720 O O . ARG A 1 89 ? 16.592 -14.063 -17.170 1.00 95.31 89 ARG A O 1
ATOM 727 N N . GLY A 1 90 ? 16.525 -12.177 -15.954 1.00 93.69 90 GLY A N 1
ATOM 728 C CA . GLY A 1 90 ? 17.439 -11.417 -16.808 1.00 93.69 90 GLY A CA 1
ATOM 729 C C . GLY A 1 90 ? 16.857 -11.108 -18.192 1.00 93.69 90 GLY A C 1
ATOM 730 O O . GLY A 1 90 ? 17.597 -10.765 -19.106 1.00 93.69 90 GLY A O 1
ATOM 731 N N . ALA A 1 91 ? 15.537 -11.219 -18.360 1.00 93.19 91 ALA A N 1
ATOM 732 C CA . ALA A 1 91 ? 14.814 -10.914 -19.591 1.00 93.19 91 ALA A CA 1
ATOM 733 C C . ALA A 1 91 ? 14.534 -9.404 -19.710 1.00 93.19 91 ALA A C 1
ATOM 735 O O . ALA A 1 91 ? 13.428 -8.987 -20.049 1.00 93.19 91 ALA A O 1
ATOM 736 N N . VAL A 1 92 ? 15.539 -8.590 -19.388 1.00 92.62 92 VAL A N 1
ATOM 737 C CA . VAL A 1 92 ? 15.512 -7.128 -19.455 1.00 92.62 92 VAL A CA 1
ATOM 738 C C . VAL A 1 92 ? 16.793 -6.637 -20.114 1.00 92.62 92 VAL A C 1
ATOM 740 O O . VAL A 1 92 ? 17.863 -7.208 -19.916 1.00 92.62 92 VAL A O 1
ATOM 743 N N . ILE A 1 93 ? 16.689 -5.568 -20.898 1.00 90.94 93 ILE A N 1
ATOM 744 C CA . ILE A 1 93 ? 17.844 -4.924 -21.522 1.00 90.94 93 ILE A CA 1
ATOM 745 C C . ILE A 1 93 ? 18.225 -3.726 -20.654 1.00 90.94 93 ILE A C 1
ATOM 747 O O . ILE A 1 93 ? 17.394 -2.865 -20.370 1.00 90.94 93 ILE A O 1
ATOM 751 N N . SER A 1 94 ? 19.480 -3.679 -20.211 1.00 91.38 94 SER A N 1
ATOM 752 C CA . SER A 1 94 ? 20.037 -2.539 -19.482 1.00 91.38 94 SER A CA 1
ATOM 753 C C . SER A 1 94 ? 20.966 -1.740 -20.383 1.00 91.38 94 SER A C 1
ATOM 755 O O . SER A 1 94 ? 21.845 -2.315 -21.024 1.00 91.38 94 SER A O 1
ATOM 757 N N . PHE A 1 95 ? 20.839 -0.418 -20.360 1.00 94.31 95 PHE A N 1
ATOM 758 C CA . PHE A 1 95 ? 21.699 0.485 -21.118 1.00 94.31 95 PHE A CA 1
ATOM 759 C C . PHE A 1 95 ? 22.656 1.216 -20.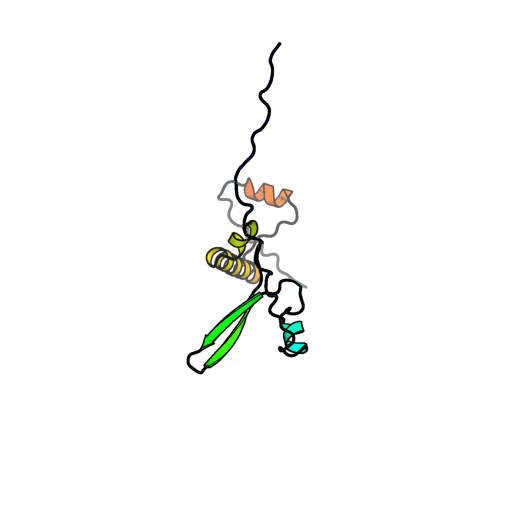177 1.00 94.31 95 PHE A C 1
ATOM 761 O O . PHE A 1 95 ? 22.257 1.672 -19.104 1.00 94.31 95 PHE A O 1
ATOM 768 N N . ALA A 1 96 ? 23.923 1.336 -20.575 1.00 93.50 96 ALA A N 1
ATOM 769 C CA . ALA A 1 96 ? 24.939 2.030 -19.784 1.00 93.50 96 ALA A CA 1
ATOM 770 C C . ALA A 1 96 ? 24.747 3.557 -19.800 1.00 93.50 96 ALA A C 1
ATOM 772 O O . ALA A 1 96 ? 25.199 4.253 -18.887 1.00 93.50 96 ALA A O 1
ATOM 773 N N . SER A 1 97 ? 24.066 4.084 -20.822 1.00 95.88 97 SER A N 1
ATOM 774 C CA . SER A 1 97 ? 23.744 5.499 -20.944 1.00 95.88 97 SER A CA 1
ATOM 775 C C . SER A 1 97 ? 22.392 5.740 -21.620 1.00 95.88 97 SER A C 1
ATOM 777 O O . SER A 1 97 ? 21.877 4.909 -22.364 1.00 95.88 97 SER A O 1
ATOM 779 N N . MET A 1 98 ? 21.835 6.934 -21.398 1.00 94.94 98 MET A N 1
ATOM 780 C CA . MET A 1 98 ? 20.644 7.400 -22.117 1.00 94.94 98 MET A CA 1
ATOM 781 C C . MET A 1 98 ? 20.874 7.442 -23.636 1.00 94.94 98 MET A C 1
ATOM 783 O O . MET A 1 98 ? 19.943 7.208 -24.396 1.00 94.94 98 MET A O 1
ATOM 787 N N . ALA A 1 99 ? 22.101 7.732 -24.086 1.00 95.19 99 ALA A N 1
ATOM 788 C CA . ALA A 1 99 ? 22.423 7.766 -25.511 1.00 95.19 99 ALA A CA 1
ATOM 789 C C . ALA A 1 99 ? 22.302 6.372 -26.146 1.00 95.19 99 ALA A C 1
ATOM 791 O O . ALA A 1 99 ? 21.731 6.260 -27.227 1.00 95.19 99 ALA A O 1
ATOM 792 N N . ASP A 1 100 ? 22.763 5.328 -25.449 1.00 93.12 100 ASP A N 1
ATOM 793 C CA . ASP A 1 100 ? 22.650 3.939 -25.914 1.00 93.12 100 ASP A CA 1
ATOM 794 C C . ASP A 1 100 ? 21.182 3.495 -25.995 1.00 93.12 100 ASP A C 1
ATOM 796 O O . ASP A 1 100 ? 20.784 2.867 -26.970 1.00 93.12 100 ASP A O 1
ATOM 800 N N . PHE A 1 101 ? 20.363 3.881 -25.010 1.00 93.69 101 PHE A N 1
ATOM 801 C CA . PHE A 1 101 ? 18.920 3.617 -25.020 1.00 93.69 101 PHE A CA 1
ATOM 802 C C . PHE A 1 101 ? 18.203 4.304 -26.190 1.00 93.69 101 PHE A C 1
ATOM 804 O O . PHE A 1 101 ? 17.398 3.685 -26.879 1.00 93.69 101 PHE A O 1
ATOM 811 N N . MET A 1 102 ? 18.498 5.583 -26.440 1.00 95.38 102 MET A N 1
ATOM 812 C CA . MET A 1 102 ? 17.886 6.314 -27.555 1.00 95.38 102 MET A CA 1
ATOM 813 C C . MET A 1 102 ? 18.301 5.730 -28.911 1.00 95.38 102 MET A C 1
ATOM 815 O O . MET A 1 102 ? 17.470 5.633 -29.807 1.00 95.38 102 MET A O 1
ATOM 819 N N . ALA A 1 103 ? 19.560 5.303 -29.051 1.00 93.81 103 ALA A N 1
ATOM 820 C CA . ALA A 1 103 ? 20.041 4.663 -30.272 1.00 93.81 103 ALA A CA 1
ATOM 821 C C . ALA A 1 103 ? 19.319 3.336 -30.571 1.00 93.81 103 ALA A C 1
ATOM 823 O O . ALA A 1 103 ? 19.074 3.040 -31.738 1.00 93.81 103 ALA A O 1
ATOM 824 N N . ASP A 1 104 ? 18.968 2.566 -29.537 1.00 91.00 104 ASP A N 1
ATOM 825 C CA . ASP A 1 104 ? 18.180 1.334 -29.661 1.00 91.00 104 ASP A CA 1
ATOM 826 C C . ASP A 1 104 ? 16.732 1.616 -30.103 1.00 91.00 104 ASP A C 1
ATOM 828 O O . ASP A 1 104 ? 16.237 0.976 -31.025 1.00 91.00 104 ASP A O 1
ATOM 832 N N . LEU A 1 105 ? 16.081 2.640 -29.532 1.00 92.50 105 LEU A N 1
ATOM 833 C CA . LEU A 1 105 ? 14.723 3.049 -29.926 1.00 92.50 105 LEU A CA 1
ATOM 834 C C . LEU A 1 105 ? 14.625 3.567 -31.369 1.00 92.50 105 LEU A C 1
ATOM 836 O O . LEU A 1 105 ? 13.599 3.377 -32.021 1.00 92.50 105 LEU A O 1
ATOM 840 N N . ASP A 1 106 ? 15.665 4.253 -31.847 1.00 92.81 106 ASP A N 1
ATOM 841 C CA . ASP A 1 106 ? 15.724 4.803 -33.205 1.00 92.81 106 ASP A CA 1
ATOM 842 C C . ASP A 1 106 ? 16.134 3.747 -34.256 1.00 92.81 106 ASP A C 1
ATOM 844 O O . ASP A 1 106 ? 16.110 4.025 -35.463 1.00 92.81 106 ASP A O 1
ATOM 848 N N . ALA A 1 107 ? 16.518 2.535 -33.833 1.00 85.56 107 ALA A N 1
ATOM 849 C CA . ALA A 1 107 ? 16.879 1.459 -34.743 1.00 85.56 107 ALA A CA 1
ATOM 850 C C . ALA A 1 107 ? 15.630 0.926 -35.481 1.00 85.56 107 ALA A C 1
ATOM 852 O O . ALA A 1 107 ? 14.590 0.690 -34.867 1.00 85.56 107 ALA A O 1
ATOM 853 N N . PRO A 1 108 ? 15.689 0.713 -36.810 1.00 78.31 108 PRO A N 1
ATOM 854 C CA . PRO A 1 108 ? 14.562 0.146 -37.545 1.00 78.31 108 PRO A CA 1
ATOM 855 C C . PRO A 1 108 ? 14.271 -1.279 -37.050 1.00 78.31 108 PRO A C 1
ATOM 857 O O . PRO A 1 108 ? 15.180 -2.109 -37.000 1.00 78.31 108 PRO A O 1
ATOM 860 N N . GLU A 1 109 ? 13.009 -1.572 -36.715 1.00 63.16 109 GLU A N 1
ATOM 861 C CA . GLU A 1 109 ? 12.593 -2.896 -36.236 1.00 63.16 109 GLU A CA 1
ATOM 862 C C . GLU A 1 109 ? 13.022 -3.992 -37.229 1.00 63.16 109 GLU A C 1
ATOM 864 O O . GLU A 1 109 ? 12.523 -4.060 -38.356 1.00 63.16 109 GLU A O 1
ATOM 869 N N . GLY A 1 110 ? 13.981 -4.835 -36.823 1.00 55.34 110 GLY A N 1
ATOM 870 C CA . GLY A 1 110 ? 14.476 -5.952 -37.635 1.00 55.34 110 GLY A CA 1
ATOM 871 C C . GLY A 1 110 ? 15.986 -6.210 -37.634 1.00 55.34 110 GLY A C 1
ATOM 872 O O . GLY A 1 110 ? 16.407 -7.160 -38.290 1.00 55.34 110 GLY A O 1
ATOM 873 N N . SER A 1 111 ? 16.823 -5.445 -36.924 1.00 47.00 111 SER A N 1
ATOM 874 C CA . SER A 1 111 ? 18.212 -5.871 -36.693 1.00 47.00 111 SER A CA 1
ATOM 875 C C . SER A 1 111 ? 18.248 -6.919 -35.581 1.00 47.00 111 SER A C 1
ATOM 877 O O . SER A 1 111 ? 18.112 -6.591 -34.405 1.00 47.00 111 SER A O 1
ATOM 879 N N . GLU A 1 112 ? 18.369 -8.182 -35.987 1.00 47.72 112 GLU A N 1
ATOM 880 C CA . GLU A 1 112 ? 18.502 -9.369 -35.142 1.00 47.72 112 GLU A CA 1
ATOM 881 C C . GLU A 1 112 ? 19.345 -9.114 -33.885 1.00 47.72 112 GLU A C 1
ATOM 883 O O . GLU A 1 112 ? 20.443 -8.556 -33.946 1.00 47.72 112 GLU A O 1
ATOM 888 N N . GLN A 1 113 ? 18.821 -9.565 -32.743 1.00 49.88 113 GLN A N 1
ATOM 889 C CA . GLN A 1 113 ? 19.532 -9.622 -31.472 1.00 49.88 113 GLN A CA 1
ATOM 890 C C . GLN A 1 113 ? 20.876 -10.326 -31.667 1.00 49.88 113 GLN A C 1
ATOM 892 O O . GLN A 1 113 ? 20.949 -11.548 -31.810 1.00 49.88 113 GLN A O 1
ATOM 897 N N . SER A 1 114 ? 21.950 -9.536 -31.660 1.00 41.62 114 SER A N 1
ATOM 898 C CA . SER A 1 114 ? 23.309 -10.049 -31.598 1.00 41.62 114 SER A CA 1
ATOM 899 C C . SER A 1 114 ? 23.512 -10.637 -30.208 1.00 41.62 114 SER A C 1
ATOM 901 O O . SER A 1 114 ? 23.859 -9.956 -29.245 1.00 41.62 114 SER A O 1
ATOM 903 N N . SER A 1 115 ? 23.223 -11.929 -30.113 1.00 51.88 115 SER A N 1
ATOM 904 C CA . SER A 1 115 ? 23.685 -12.805 -29.054 1.00 51.88 115 SER A CA 1
ATOM 905 C C . SER A 1 115 ? 25.219 -12.760 -29.034 1.00 51.88 115 SER A C 1
ATOM 907 O O . SER A 1 115 ? 25.880 -13.503 -29.751 1.00 51.88 115 SER A O 1
ATOM 909 N N . GLN A 1 116 ? 25.788 -11.859 -28.238 1.00 43.41 116 GLN A N 1
ATOM 910 C CA . GLN A 1 116 ? 27.139 -11.987 -27.695 1.00 43.41 116 GLN A CA 1
ATOM 911 C C . GLN A 1 116 ? 26.933 -12.388 -26.233 1.00 43.41 116 GLN A C 1
ATOM 913 O O . GLN A 1 116 ? 26.647 -11.555 -25.383 1.00 43.41 116 GLN A O 1
ATOM 918 N N . ASP A 1 117 ? 26.841 -13.676 -25.904 1.00 47.94 117 ASP A N 1
ATOM 919 C CA . ASP A 1 117 ? 28.008 -14.547 -25.703 1.00 47.94 117 ASP A CA 1
ATOM 920 C C . ASP A 1 117 ? 29.317 -13.769 -25.509 1.00 47.94 117 ASP A C 1
ATOM 922 O O . ASP A 1 117 ? 30.189 -13.713 -26.373 1.00 47.94 117 ASP A O 1
ATOM 926 N N . ALA A 1 118 ? 29.430 -13.115 -24.357 1.00 39.66 118 ALA A N 1
ATOM 927 C CA . ALA A 1 118 ? 30.718 -12.834 -23.750 1.00 39.66 118 ALA A CA 1
ATOM 928 C C . ALA A 1 118 ? 30.797 -13.675 -22.477 1.00 39.66 118 ALA A C 1
ATOM 930 O O . ALA A 1 118 ? 30.289 -13.301 -21.419 1.00 39.66 118 ALA A O 1
ATOM 931 N N . GLY A 1 119 ? 31.393 -14.858 -22.630 1.00 39.78 119 GLY A N 1
ATOM 932 C CA . GLY A 1 119 ? 31.713 -15.758 -21.539 1.00 39.78 119 GLY A CA 1
ATOM 933 C C . GLY A 1 119 ? 32.388 -15.026 -20.382 1.00 39.78 119 GLY A C 1
ATOM 934 O O . GLY A 1 119 ? 33.370 -14.305 -20.557 1.00 39.78 119 GLY A O 1
ATOM 935 N N . HIS A 1 120 ? 31.863 -15.253 -19.181 1.00 35.00 120 HIS A N 1
ATOM 936 C CA . HIS A 1 120 ? 32.595 -14.993 -17.954 1.00 35.00 120 HIS A CA 1
ATOM 937 C C . HIS A 1 120 ? 33.585 -16.150 -17.776 1.00 35.00 120 HIS A C 1
ATOM 939 O O . HIS A 1 120 ? 33.232 -17.222 -17.283 1.00 35.00 120 HIS A O 1
ATOM 945 N N . ALA A 1 121 ? 34.799 -15.954 -18.287 1.00 38.91 121 ALA A N 1
ATOM 946 C CA . ALA A 1 121 ? 35.963 -16.752 -17.949 1.00 38.91 121 ALA A CA 1
ATOM 947 C C . ALA A 1 121 ? 36.853 -15.940 -16.996 1.00 38.91 121 ALA A C 1
ATOM 949 O O . ALA A 1 121 ? 37.257 -14.830 -17.342 1.00 38.91 121 ALA A O 1
ATOM 950 N N . GLU A 1 122 ? 37.126 -16.586 -15.856 1.00 35.41 122 GLU A N 1
ATOM 951 C CA . GLU A 1 122 ? 38.041 -16.277 -14.735 1.00 35.41 122 GLU A CA 1
ATOM 952 C C . GLU A 1 122 ? 37.697 -15.138 -13.763 1.00 35.41 122 GLU A C 1
ATOM 954 O O . GLU A 1 122 ? 37.773 -13.944 -14.120 1.00 35.41 122 GLU A O 1
#

Radius of gyration: 29.32 Å; chains: 1; bounding box: 68×76×61 Å

Secondary structure (DSSP, 8-state):
--PPPP------PPPPPPPP------TTS-HHHHHHTTTTSTT-EEEEEE-TTS-EEEEEE----GGGGGGGSHHHHHHHHHHHHHHHTT-S---SSHHHHHHHHTS-TT------------

Sequence (122 aa):
GYLLPTEWTSTAKPPPPRSPRREVTTRWIEAELRKRFGLDAPGAQLELTEREDGVLEMRPMIAVPVRQAGFWTPEWQAGEAEFEEHVQRGAVISFASMADFMADLDAPEGSEQSSQDAGHAE

pLDDT: mean 79.81, std 19.79, range [35.0, 97.0]

Organism: NCBI:txid317664